Protein AF-0000000065800423 (afdb_homodimer)

Sequence (172 aa):
MISNEAFVLGCSAIGAGLAMIAGIGPGIGQGIAAGHGAAAVGRNPGARGNIMSTMLLGQAVAETTGLYGFAVAIILLFANPLLGKLMISNEAFVLGCSAIGAGLAMIAGIGPGIGQGIAAGHGAAAVGRNPGARGNIMSTMLLGQAVAETTGLYGFAVAIILLFANPLLGKL

Organism: Lachnoclostridium phytofermentans (strain ATCC 700394 / DSM 18823 / ISDg) (NCBI:txid357809)

Structure (mmCIF, N/CA/C/O backbone):
data_AF-0000000065800423-model_v1
#
loop_
_entity.id
_entity.type
_entity.pdbx_description
1 polymer 'ATP synthase subunit c'
#
loop_
_atom_site.group_PDB
_atom_site.id
_atom_site.type_symbol
_atom_site.label_atom_id
_atom_site.label_alt_id
_atom_site.label_comp_id
_atom_site.label_asym_id
_atom_site.label_entity_id
_atom_site.label_seq_id
_atom_site.pdbx_PDB_ins_code
_atom_site.Cartn_x
_atom_site.Cartn_y
_atom_site.Cartn_z
_atom_site.occupancy
_atom_site.B_iso_or_equiv
_atom_site.auth_seq_id
_atom_site.auth_comp_id
_atom_site.auth_asym_id
_atom_site.auth_atom_id
_atom_site.pdbx_PDB_model_num
ATOM 1 N N . MET A 1 1 ? 8.203 26.203 25.766 1 79.62 1 MET A N 1
ATOM 2 C CA . MET A 1 1 ? 6.93 25.734 25.234 1 79.62 1 MET A CA 1
ATOM 3 C C . MET A 1 1 ? 7.09 25.203 23.812 1 79.62 1 MET A C 1
ATOM 5 O O . MET A 1 1 ? 7.941 25.688 23.047 1 79.62 1 MET A O 1
ATOM 9 N N . ILE A 1 2 ? 6.652 23.953 23.469 1 91.5 2 ILE A N 1
ATOM 10 C CA . ILE A 1 2 ? 6.789 23.359 22.156 1 91.5 2 ILE A CA 1
ATOM 11 C C . ILE A 1 2 ? 6.137 24.25 21.109 1 91.5 2 ILE A C 1
ATOM 13 O O . ILE A 1 2 ? 5.008 24.719 21.297 1 91.5 2 ILE A O 1
ATOM 17 N N . SER A 1 3 ? 6.871 24.656 20.109 1 95.62 3 SER A N 1
ATOM 18 C CA . SER A 1 3 ? 6.305 25.5 19.047 1 95.62 3 SER A CA 1
ATOM 19 C C . SER A 1 3 ? 5.281 24.719 18.219 1 95.62 3 SER A C 1
ATOM 21 O O . SER A 1 3 ? 5.242 23.484 18.266 1 95.62 3 SER A O 1
ATOM 23 N N . ASN A 1 4 ? 4.418 25.5 17.625 1 96.94 4 ASN A N 1
ATOM 24 C CA . ASN A 1 4 ? 3.439 24.891 16.734 1 96.94 4 ASN A CA 1
ATOM 25 C C . ASN A 1 4 ? 4.113 24.031 15.664 1 96.94 4 ASN A C 1
ATOM 27 O O . ASN A 1 4 ? 3.656 22.922 15.375 1 96.94 4 ASN A O 1
ATOM 31 N N . GLU A 1 5 ? 5.184 24.484 15.062 1 96.56 5 GLU A N 1
ATOM 32 C CA . GLU A 1 5 ? 5.918 23.766 14.023 1 96.56 5 GLU A CA 1
ATOM 33 C C . GLU A 1 5 ? 6.52 22.469 14.555 1 96.56 5 GLU A C 1
ATOM 35 O O . GLU A 1 5 ? 6.453 21.438 13.898 1 96.56 5 GLU A O 1
ATOM 40 N N . ALA A 1 6 ? 7.043 22.531 15.656 1 97.75 6 ALA A N 1
ATOM 41 C CA . ALA A 1 6 ? 7.664 21.359 16.266 1 97.75 6 ALA A CA 1
ATOM 42 C C . ALA A 1 6 ? 6.621 20.281 16.562 1 97.75 6 ALA A C 1
ATOM 44 O O . ALA A 1 6 ? 6.887 19.094 16.391 1 97.75 6 ALA A O 1
ATOM 45 N N . PHE A 1 7 ? 5.598 20.672 17.031 1 97.75 7 PHE A N 1
ATOM 46 C CA . PHE A 1 7 ? 4.531 19.719 17.344 1 97.75 7 PHE A CA 1
ATOM 47 C C . PHE A 1 7 ? 4.059 19 16.078 1 97.75 7 PHE A C 1
ATOM 49 O O . PHE A 1 7 ? 3.963 17.781 16.062 1 97.75 7 PHE A O 1
ATOM 56 N N . VAL A 1 8 ? 3.807 19.719 15.047 1 97.94 8 VAL A N 1
ATOM 57 C CA . VAL A 1 8 ? 3.334 19.125 13.797 1 97.94 8 VAL A CA 1
ATOM 58 C C . VAL A 1 8 ? 4.414 18.219 13.211 1 97.94 8 VAL A C 1
ATOM 60 O O . VAL A 1 8 ? 4.113 17.125 12.727 1 97.94 8 VAL A O 1
ATOM 63 N N . LEU A 1 9 ? 5.629 18.625 13.297 1 97.88 9 LEU A N 1
ATOM 64 C CA . LEU A 1 9 ? 6.719 17.797 12.773 1 97.88 9 LEU A CA 1
ATOM 65 C C . LEU A 1 9 ? 6.859 16.516 13.57 1 97.88 9 LEU A C 1
ATOM 67 O O . LEU A 1 9 ? 7.109 15.445 13 1 97.88 9 LEU A O 1
ATOM 71 N N . GLY A 1 10 ? 6.738 16.641 14.805 1 98.31 10 GLY A N 1
ATOM 72 C CA . GLY A 1 10 ? 6.762 15.438 15.625 1 98.31 10 GLY A CA 1
ATOM 73 C C . GLY A 1 10 ? 5.648 14.469 15.289 1 98.31 10 GLY A C 1
ATOM 74 O O . GLY A 1 10 ? 5.891 13.266 15.164 1 98.31 10 GLY A O 1
ATOM 75 N N . CYS A 1 11 ? 4.492 14.945 15.141 1 98.56 11 CYS A N 1
ATOM 76 C CA . CYS A 1 11 ? 3.355 14.109 14.781 1 98.56 11 CYS A CA 1
ATOM 77 C C . CYS A 1 11 ? 3.531 13.531 13.375 1 98.56 11 CYS A C 1
ATOM 79 O O . CYS A 1 11 ? 3.109 12.406 13.109 1 98.56 11 CYS A O 1
ATOM 81 N N . SER A 1 12 ? 4.129 14.289 12.539 1 98.69 12 SER A N 1
ATOM 82 C CA . SER A 1 12 ? 4.414 13.797 11.195 1 98.69 12 SER A CA 1
ATOM 83 C C . SER A 1 12 ? 5.391 12.625 11.227 1 98.69 12 SER A C 1
ATOM 85 O O . SER A 1 12 ? 5.242 11.672 10.469 1 98.69 12 SER A O 1
ATOM 87 N N . ALA A 1 13 ? 6.398 12.727 12.07 1 98.69 13 ALA A N 1
ATOM 88 C CA . ALA A 1 13 ? 7.344 11.625 12.211 1 98.69 13 ALA A CA 1
ATOM 89 C C . ALA A 1 13 ? 6.641 10.359 12.688 1 98.69 13 ALA A C 1
ATOM 91 O O . ALA A 1 13 ? 6.883 9.273 12.156 1 98.69 13 ALA A O 1
ATOM 92 N N . ILE A 1 14 ? 5.82 10.508 13.578 1 98.75 14 ILE A N 1
ATOM 93 C CA . ILE A 1 14 ? 5.051 9.375 14.078 1 98.75 14 ILE A CA 1
ATOM 94 C C . ILE A 1 14 ? 4.156 8.828 12.969 1 98.75 14 ILE A C 1
ATOM 96 O O . ILE A 1 14 ? 4.105 7.617 12.734 1 98.75 14 ILE A O 1
ATOM 100 N N . GLY A 1 15 ? 3.48 9.758 12.32 1 98.75 15 GLY A N 1
ATOM 101 C CA . GLY A 1 15 ? 2.613 9.359 11.227 1 98.75 15 GLY A CA 1
ATOM 102 C C . GLY A 1 15 ? 3.338 8.586 10.141 1 98.75 15 GLY A C 1
ATOM 103 O O . GLY A 1 15 ? 2.812 7.605 9.617 1 98.75 15 GLY A O 1
ATOM 104 N N . ALA A 1 16 ? 4.531 8.992 9.828 1 98.75 16 ALA A N 1
ATOM 105 C CA . ALA A 1 16 ? 5.332 8.305 8.82 1 98.75 16 ALA A CA 1
ATOM 106 C C . ALA A 1 16 ? 5.605 6.859 9.227 1 98.75 16 ALA A C 1
ATOM 108 O O . ALA A 1 16 ? 5.484 5.945 8.414 1 98.75 16 ALA A O 1
ATOM 109 N N . GLY A 1 17 ? 5.98 6.699 10.438 1 98.62 17 GLY A N 1
ATOM 110 C CA . GLY A 1 17 ? 6.191 5.348 10.938 1 98.62 17 GLY A CA 1
ATOM 111 C C . GLY A 1 17 ? 4.941 4.492 10.883 1 98.62 17 GLY A C 1
ATOM 112 O O . GLY A 1 17 ? 4.992 3.332 10.469 1 98.62 17 GLY A O 1
ATOM 113 N N . LEU A 1 18 ? 3.859 4.988 11.281 1 98.75 18 LEU A N 1
ATOM 114 C CA . LEU A 1 18 ? 2.598 4.254 11.297 1 98.75 18 LEU A CA 1
ATOM 115 C C . LEU A 1 18 ? 2.168 3.877 9.883 1 98.75 18 LEU A C 1
ATOM 117 O O . LEU A 1 18 ? 1.612 2.797 9.664 1 98.75 18 LEU A O 1
ATOM 121 N N . ALA A 1 19 ? 2.4 4.758 8.953 1 98.75 19 ALA A N 1
ATOM 122 C CA . ALA A 1 19 ? 2.051 4.473 7.562 1 98.75 19 ALA A CA 1
ATOM 123 C C . ALA A 1 19 ? 2.709 3.18 7.086 1 98.75 19 ALA A C 1
ATOM 125 O O . ALA A 1 19 ? 2.129 2.438 6.293 1 98.75 19 ALA A O 1
ATOM 126 N N . MET A 1 20 ? 3.898 2.861 7.613 1 98.62 20 MET A N 1
ATOM 127 C CA . MET A 1 20 ? 4.668 1.725 7.117 1 98.62 20 MET A CA 1
ATOM 128 C C . MET A 1 20 ? 4.133 0.415 7.684 1 98.62 20 MET A C 1
ATOM 130 O O . MET A 1 20 ? 4.543 -0.666 7.254 1 98.62 20 MET A O 1
ATOM 134 N N . ILE A 1 21 ? 3.229 0.48 8.562 1 98.5 21 ILE A N 1
ATOM 135 C CA . ILE A 1 21 ? 2.564 -0.722 9.055 1 98.5 21 ILE A CA 1
ATOM 136 C C . ILE A 1 21 ? 1.835 -1.415 7.902 1 98.5 21 ILE A C 1
ATOM 138 O O . ILE A 1 21 ? 1.712 -2.643 7.891 1 98.5 21 ILE A O 1
ATOM 142 N N . ALA A 1 22 ? 1.46 -0.652 6.906 1 98.12 22 ALA A N 1
ATOM 143 C CA . ALA A 1 22 ? 0.833 -1.205 5.707 1 98.12 22 ALA A CA 1
ATOM 144 C C . ALA A 1 22 ? 1.713 -2.279 5.074 1 98.12 22 ALA A C 1
ATOM 146 O O . ALA A 1 22 ? 1.208 -3.217 4.453 1 98.12 22 ALA A O 1
ATOM 147 N N . GLY A 1 23 ? 3.014 -2.205 5.262 1 98.06 23 GLY A N 1
ATOM 148 C CA . GLY A 1 23 ? 3.957 -3.127 4.648 1 98.06 23 GLY A CA 1
ATOM 149 C C . GLY A 1 23 ? 3.867 -4.531 5.211 1 98.06 23 GLY A C 1
ATOM 150 O O . GLY A 1 23 ? 4.359 -5.484 4.598 1 98.06 23 GLY A O 1
ATOM 151 N N . ILE A 1 24 ? 3.236 -4.738 6.289 1 98.31 24 ILE A N 1
ATOM 152 C CA . ILE A 1 24 ? 3.062 -6.055 6.895 1 98.31 24 ILE A CA 1
ATOM 153 C C . ILE A 1 24 ? 2.238 -6.941 5.969 1 98.31 24 ILE A C 1
ATOM 155 O O . ILE A 1 24 ? 2.564 -8.117 5.773 1 98.31 24 ILE A O 1
ATOM 159 N N . GLY A 1 25 ? 1.28 -6.426 5.371 1 98.19 25 GLY A N 1
ATOM 160 C CA . GLY A 1 25 ? 0.393 -7.172 4.492 1 98.19 25 GLY A CA 1
ATOM 161 C C . GLY A 1 25 ? 1.113 -7.816 3.324 1 98.19 25 GLY A C 1
ATOM 162 O O . GLY A 1 25 ? 1.218 -9.047 3.252 1 98.19 25 GLY A O 1
ATOM 163 N N . PRO A 1 26 ? 1.626 -6.918 2.432 1 98.31 26 PRO A N 1
ATOM 164 C CA . PRO A 1 26 ? 2.393 -7.484 1.318 1 98.31 26 PRO A CA 1
ATOM 165 C C . PRO A 1 26 ? 3.506 -8.422 1.785 1 98.31 26 PRO A C 1
ATOM 167 O O . PRO A 1 26 ? 3.77 -9.438 1.143 1 98.31 26 PRO A O 1
ATOM 170 N N . GLY A 1 27 ? 4.141 -8.141 2.869 1 98.19 27 GLY A N 1
ATOM 171 C CA . GLY A 1 27 ? 5.191 -9.008 3.371 1 98.19 27 GLY A CA 1
ATOM 172 C C . GLY A 1 27 ? 4.715 -10.422 3.65 1 98.19 27 GLY A C 1
ATOM 173 O O . GLY A 1 27 ? 5.305 -11.391 3.162 1 98.19 27 GLY A O 1
ATOM 174 N N . ILE A 1 28 ? 3.711 -10.555 4.293 1 98.19 28 ILE A N 1
ATOM 175 C CA . ILE A 1 28 ? 3.148 -11.859 4.637 1 98.19 28 ILE A CA 1
ATOM 176 C C . ILE A 1 28 ? 2.59 -12.523 3.381 1 98.19 28 ILE A C 1
ATOM 178 O O . ILE A 1 28 ? 2.912 -13.68 3.09 1 98.19 28 ILE A O 1
ATOM 182 N N . GLY A 1 29 ? 1.802 -11.805 2.703 1 98.38 29 GLY A N 1
ATOM 183 C CA . GLY A 1 29 ? 1.18 -12.359 1.51 1 98.38 29 GLY A CA 1
ATOM 184 C C . GLY A 1 29 ? 2.184 -12.844 0.482 1 98.38 29 GLY A C 1
ATOM 185 O O . GLY A 1 29 ? 2.049 -13.945 -0.053 1 98.38 29 GLY A O 1
ATOM 186 N N . GLN A 1 30 ? 3.139 -12.086 0.262 1 98.5 30 GLN A N 1
ATOM 187 C CA . GLN A 1 30 ? 4.148 -12.445 -0.729 1 98.5 30 GLN A CA 1
ATOM 188 C C . GLN A 1 30 ? 4.984 -13.633 -0.26 1 98.5 30 GLN A C 1
ATOM 190 O O . GLN A 1 30 ? 5.414 -14.453 -1.072 1 98.5 30 GLN A O 1
ATOM 195 N N . GLY A 1 31 ? 5.246 -13.633 1.028 1 98.38 31 GLY A N 1
ATOM 196 C CA . GLY A 1 31 ? 5.902 -14.812 1.557 1 98.38 31 GLY A CA 1
ATOM 197 C C . GLY A 1 31 ? 5.121 -16.094 1.312 1 98.38 31 GLY A C 1
ATOM 198 O O . GLY A 1 31 ? 5.684 -17.094 0.88 1 98.38 31 GLY A O 1
ATOM 199 N N . ILE A 1 32 ? 3.898 -16.047 1.509 1 98.06 32 ILE A N 1
ATOM 200 C CA . ILE A 1 32 ? 3.02 -17.203 1.303 1 98.06 32 ILE A CA 1
ATOM 201 C C . ILE A 1 32 ? 2.973 -17.562 -0.182 1 98.06 32 ILE A C 1
ATOM 203 O O . ILE A 1 32 ? 3.064 -18.734 -0.549 1 98.06 32 ILE A O 1
ATOM 207 N N . ALA A 1 33 ? 2.859 -16.609 -0.945 1 98.56 33 ALA A N 1
ATOM 208 C CA . ALA A 1 33 ? 2.865 -16.812 -2.391 1 98.56 33 ALA A CA 1
ATOM 209 C C . ALA A 1 33 ? 4.133 -17.547 -2.834 1 98.56 33 AL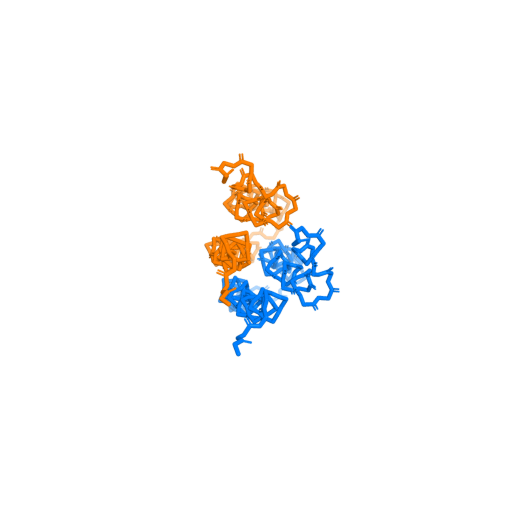A A C 1
ATOM 211 O O . ALA A 1 33 ? 4.078 -18.469 -3.65 1 98.56 33 ALA A O 1
ATOM 212 N N . ALA A 1 34 ? 5.277 -17.094 -2.338 1 98.56 34 ALA A N 1
ATOM 213 C CA . ALA A 1 34 ? 6.555 -17.703 -2.693 1 98.56 34 ALA A CA 1
ATOM 214 C C . ALA A 1 34 ? 6.594 -19.172 -2.279 1 98.56 34 ALA A C 1
ATOM 216 O O . ALA A 1 34 ? 7.109 -20.031 -3.016 1 98.56 34 ALA A O 1
ATOM 217 N N . GLY A 1 35 ? 6.062 -19.422 -1.138 1 98.12 35 GLY A N 1
ATOM 218 C CA . GLY A 1 35 ? 5.973 -20.812 -0.699 1 98.12 35 GLY A CA 1
ATOM 219 C C . GLY A 1 35 ? 5.133 -21.672 -1.619 1 98.12 35 GLY A C 1
ATOM 220 O O . GLY A 1 35 ? 5.562 -22.75 -2.033 1 98.12 35 GLY A O 1
ATOM 221 N N . HIS A 1 36 ? 4.004 -21.234 -1.947 1 98.25 36 HIS A N 1
ATOM 222 C CA . HIS A 1 36 ? 3.123 -21.953 -2.854 1 98.25 36 HIS A CA 1
ATOM 223 C C . HIS A 1 36 ? 3.756 -22.109 -4.234 1 98.25 36 HIS A C 1
ATOM 225 O O . HIS A 1 36 ? 3.633 -23.172 -4.863 1 98.25 36 HIS A O 1
ATOM 231 N N . GLY A 1 37 ? 4.34 -21.078 -4.68 1 97.88 37 GLY A N 1
ATOM 232 C CA . GLY A 1 37 ? 5.027 -21.141 -5.961 1 97.88 37 GLY A CA 1
ATOM 233 C C . GLY A 1 37 ? 6.121 -22.188 -5.996 1 97.88 37 GLY A C 1
ATOM 234 O O . GLY A 1 37 ? 6.215 -22.969 -6.953 1 97.88 37 GLY A O 1
ATOM 235 N N . ALA A 1 38 ? 6.902 -22.219 -4.922 1 98.38 38 ALA A N 1
ATOM 236 C CA . ALA A 1 38 ? 7.969 -23.219 -4.84 1 98.38 38 ALA A CA 1
ATOM 237 C C . ALA A 1 38 ? 7.398 -24.625 -4.816 1 98.38 38 ALA A C 1
ATOM 239 O O . ALA A 1 38 ? 7.914 -25.531 -5.488 1 98.38 38 ALA A O 1
ATOM 240 N N . ALA A 1 39 ? 6.367 -24.734 -4.078 1 98.38 39 ALA A N 1
ATOM 241 C CA . ALA A 1 39 ? 5.711 -26.031 -4.008 1 98.38 39 ALA A CA 1
ATOM 242 C C . ALA A 1 39 ? 5.148 -26.438 -5.367 1 98.38 39 ALA A C 1
ATOM 244 O O . ALA A 1 39 ? 5.238 -27.594 -5.762 1 98.38 39 ALA A O 1
ATOM 245 N N . ALA A 1 40 ? 4.613 -25.578 -6.074 1 98.44 40 ALA A N 1
ATOM 246 C CA . ALA A 1 40 ? 4.047 -25.844 -7.395 1 98.44 40 ALA A CA 1
ATOM 247 C C . ALA A 1 40 ? 5.129 -26.281 -8.375 1 98.44 40 ALA A C 1
ATOM 249 O O . ALA A 1 40 ? 4.93 -27.203 -9.164 1 98.44 40 ALA A O 1
ATOM 250 N N . VAL A 1 41 ? 6.23 -25.594 -8.32 1 98.19 41 VAL A N 1
ATOM 251 C CA . VAL A 1 41 ? 7.344 -25.953 -9.195 1 98.19 41 VAL A CA 1
ATOM 252 C C . VAL A 1 41 ? 7.848 -27.344 -8.844 1 98.19 41 VAL A C 1
ATOM 254 O O . VAL A 1 41 ? 8.203 -28.125 -9.734 1 98.19 41 VAL A O 1
ATOM 257 N N . GLY A 1 42 ? 7.934 -27.688 -7.57 1 97.75 42 GLY A N 1
ATOM 258 C CA . GLY A 1 42 ? 8.32 -29.031 -7.145 1 97.75 42 GLY A CA 1
ATOM 259 C C . GLY A 1 42 ? 7.418 -30.109 -7.703 1 97.75 42 GLY A C 1
ATOM 260 O O . GLY A 1 42 ? 7.883 -31.203 -8.039 1 97.75 42 GLY A O 1
ATOM 261 N N . ARG A 1 43 ? 6.188 -29.844 -7.91 1 96.12 43 ARG A N 1
ATOM 262 C CA . ARG A 1 43 ? 5.207 -30.812 -8.383 1 96.12 43 ARG A CA 1
ATOM 263 C C . ARG A 1 43 ? 5.234 -30.922 -9.906 1 96.12 43 ARG A C 1
ATOM 265 O O . ARG A 1 43 ? 4.918 -31.984 -10.461 1 96.12 43 ARG A O 1
ATOM 272 N N . ASN A 1 44 ? 5.547 -29.734 -10.578 1 97.5 44 ASN A N 1
ATOM 273 C CA . ASN A 1 44 ? 5.566 -29.672 -12.039 1 97.5 44 ASN A CA 1
ATOM 274 C C . ASN A 1 44 ? 6.723 -28.812 -12.547 1 97.5 44 ASN A C 1
ATOM 276 O O . ASN A 1 44 ? 6.508 -27.703 -13.031 1 97.5 44 ASN A O 1
ATOM 280 N N . PRO A 1 45 ? 7.938 -29.281 -12.531 1 97.44 45 PRO A N 1
ATOM 281 C CA . PRO A 1 45 ? 9.125 -28.516 -12.914 1 97.44 45 PRO A CA 1
ATOM 282 C C . PRO A 1 45 ? 9.094 -28.078 -14.375 1 97.44 45 PRO A C 1
ATOM 284 O O . PRO A 1 45 ? 9.719 -27.078 -14.727 1 97.44 45 PRO A O 1
ATOM 287 N N . GLY A 1 46 ? 8.289 -28.688 -15.148 1 97.56 46 GLY A N 1
ATOM 288 C CA . GLY A 1 46 ? 8.18 -28.328 -16.562 1 97.56 46 GLY A CA 1
ATOM 289 C C . GLY A 1 46 ? 7.441 -27.031 -16.781 1 97.56 46 GLY A C 1
ATOM 290 O O . GLY A 1 46 ? 7.59 -26.406 -17.844 1 97.56 46 GLY A O 1
ATOM 291 N N . ALA A 1 47 ? 6.648 -26.688 -15.773 1 97.69 47 ALA A N 1
ATOM 292 C CA . ALA A 1 47 ? 5.852 -25.469 -15.891 1 97.69 47 ALA A CA 1
ATOM 293 C C . ALA A 1 47 ? 6.473 -24.328 -15.094 1 97.69 47 ALA A C 1
ATOM 295 O O . ALA A 1 47 ? 5.797 -23.344 -14.781 1 97.69 47 ALA A O 1
ATOM 296 N N . ARG A 1 48 ? 7.742 -24.359 -14.742 1 98.31 48 ARG A N 1
ATOM 297 C CA . ARG A 1 48 ? 8.398 -23.391 -13.867 1 98.31 48 ARG A CA 1
ATOM 298 C C . ARG A 1 48 ? 8.227 -21.969 -14.391 1 98.31 48 ARG A C 1
ATOM 300 O O . ARG A 1 48 ? 7.922 -21.062 -13.633 1 98.31 48 ARG A O 1
ATOM 307 N N . GLY A 1 49 ? 8.422 -21.844 -15.625 1 98.06 49 GLY A N 1
ATOM 308 C CA . GLY A 1 49 ? 8.305 -20.5 -16.188 1 98.06 49 GLY A CA 1
ATOM 309 C C . GLY A 1 49 ? 6.918 -19.906 -16.031 1 98.06 49 GLY A C 1
ATOM 310 O O . GLY A 1 49 ? 6.777 -18.766 -15.586 1 98.06 49 GLY A O 1
ATOM 311 N N . ASN A 1 50 ? 5.91 -20.672 -16.359 1 98.06 50 ASN A N 1
ATOM 312 C CA . ASN A 1 50 ? 4.527 -20.234 -16.234 1 98.06 50 ASN A CA 1
ATOM 313 C C . ASN A 1 50 ? 4.152 -19.984 -14.781 1 98.06 50 ASN A C 1
ATOM 315 O O . ASN A 1 50 ? 3.461 -19 -14.477 1 98.06 50 ASN A O 1
ATOM 319 N N . ILE A 1 51 ? 4.555 -20.812 -13.938 1 98.38 51 ILE A N 1
ATOM 320 C CA . ILE A 1 51 ? 4.273 -20.703 -12.516 1 98.38 51 ILE A CA 1
ATOM 321 C C . ILE A 1 51 ? 4.898 -19.406 -11.977 1 98.38 51 ILE A C 1
ATOM 323 O O . ILE A 1 51 ? 4.227 -18.609 -11.32 1 98.38 51 ILE A O 1
ATOM 327 N N . MET A 1 52 ? 6.16 -19.188 -12.289 1 98.19 52 MET A N 1
ATOM 328 C CA . MET A 1 52 ? 6.898 -18.031 -11.781 1 98.19 52 MET A CA 1
ATOM 329 C C . MET A 1 52 ? 6.309 -16.734 -12.305 1 98.19 52 MET A C 1
ATOM 331 O O . MET A 1 52 ? 6.145 -15.773 -11.547 1 98.19 52 MET A O 1
ATOM 335 N N . SER A 1 53 ? 5.988 -16.734 -13.555 1 98.06 53 SER A N 1
ATOM 336 C CA . SER A 1 53 ? 5.434 -15.508 -14.117 1 98.06 53 SER A CA 1
ATOM 337 C C . SER A 1 53 ? 4.09 -15.164 -13.484 1 98.06 53 SER A C 1
ATOM 339 O O . SER A 1 53 ? 3.82 -14 -13.18 1 98.06 53 SER A O 1
ATOM 341 N N . THR A 1 54 ? 3.291 -16.094 -13.289 1 98.38 54 THR A N 1
ATOM 342 C CA . THR A 1 54 ? 1.996 -15.906 -12.648 1 98.38 54 THR A CA 1
ATOM 343 C C . THR A 1 54 ? 2.172 -15.438 -11.211 1 98.38 54 THR A C 1
ATOM 345 O O . THR A 1 54 ? 1.532 -14.477 -10.781 1 98.38 54 THR A O 1
ATOM 348 N N . MET A 1 55 ? 2.986 -16.109 -10.5 1 98.31 55 MET A N 1
ATOM 349 C CA . MET A 1 55 ? 3.236 -15.789 -9.102 1 98.31 55 MET A CA 1
ATOM 350 C C . MET A 1 55 ? 3.766 -14.367 -8.953 1 98.31 55 MET A C 1
ATOM 352 O O . MET A 1 55 ? 3.277 -13.602 -8.117 1 98.31 55 MET A O 1
ATOM 356 N N . LEU A 1 56 ? 4.758 -14.023 -9.758 1 98.44 56 LEU A N 1
ATOM 357 C CA . LEU A 1 56 ? 5.418 -12.719 -9.641 1 98.44 56 LEU A CA 1
ATOM 358 C C . LEU A 1 56 ? 4.469 -11.594 -10.039 1 98.44 56 LEU A C 1
ATOM 360 O O . LEU A 1 56 ? 4.5 -10.516 -9.445 1 98.44 56 LEU A O 1
ATOM 364 N N . LEU A 1 57 ? 3.656 -11.922 -11.047 1 97.88 57 LEU A N 1
ATOM 365 C CA . LEU A 1 57 ? 2.658 -10.922 -11.422 1 97.88 57 LEU A CA 1
ATOM 366 C C . LEU A 1 57 ? 1.689 -10.664 -10.273 1 97.88 57 LEU A C 1
ATOM 368 O O . LEU A 1 57 ? 1.402 -9.508 -9.953 1 97.88 57 LEU A O 1
ATOM 372 N N . GLY A 1 58 ? 1.211 -11.711 -9.703 1 98.12 58 GLY A N 1
ATOM 373 C CA . GLY A 1 58 ? 0.346 -11.57 -8.547 1 98.12 58 GLY A CA 1
ATOM 374 C C . GLY A 1 58 ? 1.015 -10.852 -7.387 1 98.12 58 GLY A C 1
ATOM 375 O O . GLY A 1 58 ? 0.384 -10.047 -6.703 1 98.12 58 GLY A O 1
ATOM 376 N N . GLN A 1 59 ? 2.271 -11.117 -7.207 1 98.12 59 GLN A N 1
ATOM 377 C CA . GLN A 1 59 ? 3.02 -10.484 -6.125 1 98.12 59 GLN A CA 1
ATOM 378 C C . GLN A 1 59 ? 3.193 -8.992 -6.375 1 98.12 59 GLN A C 1
ATOM 380 O O . GLN A 1 59 ? 3.197 -8.195 -5.434 1 98.12 59 GLN A O 1
ATOM 385 N N . ALA A 1 60 ? 3.412 -8.648 -7.57 1 98 60 ALA A N 1
ATOM 386 C CA . ALA A 1 60 ? 3.523 -7.238 -7.922 1 98 60 ALA A CA 1
ATOM 387 C C . ALA A 1 60 ? 2.26 -6.477 -7.531 1 98 60 ALA A C 1
ATOM 389 O O . ALA A 1 60 ? 2.336 -5.355 -7.02 1 98 60 ALA A O 1
ATOM 390 N N . VAL A 1 61 ? 1.112 -7.074 -7.711 1 97.75 61 VAL A N 1
ATOM 391 C CA . VAL A 1 61 ? -0.158 -6.457 -7.348 1 97.75 61 VAL A CA 1
ATOM 392 C C . VAL A 1 61 ? -0.262 -6.348 -5.828 1 97.75 61 VAL A C 1
ATOM 394 O O . VAL A 1 61 ? -0.677 -5.316 -5.301 1 97.75 61 VAL A O 1
ATOM 397 N N . ALA A 1 62 ? 0.209 -7.363 -5.145 1 98.12 62 ALA A N 1
ATOM 398 C CA . ALA A 1 62 ? 0.131 -7.406 -3.686 1 98.12 62 ALA A CA 1
ATOM 399 C C . ALA A 1 62 ? 0.966 -6.297 -3.059 1 98.12 62 ALA A C 1
ATOM 401 O O . ALA A 1 62 ? 0.613 -5.77 -2 1 98.12 62 ALA A O 1
ATOM 402 N N . GLU A 1 63 ? 2.043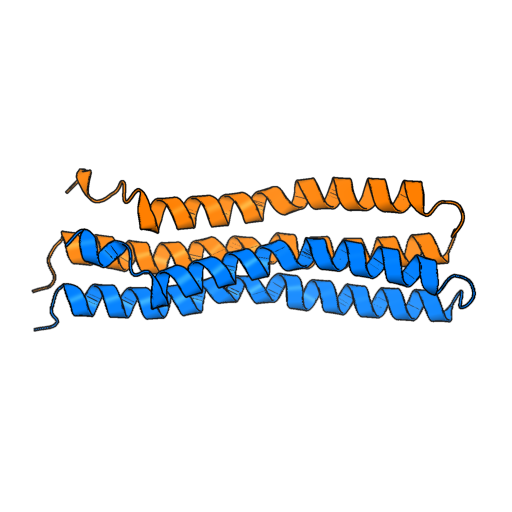 -5.934 -3.742 1 98.06 63 GLU A N 1
ATOM 403 C CA . GLU A 1 63 ? 2.977 -4.957 -3.189 1 98.06 63 GLU A CA 1
ATOM 404 C C . GLU A 1 63 ? 2.371 -3.557 -3.186 1 98.06 63 GLU A C 1
ATOM 406 O O . GLU A 1 63 ? 2.875 -2.658 -2.508 1 98.06 63 GLU A O 1
ATOM 411 N N . THR A 1 64 ? 1.271 -3.273 -3.879 1 98.06 64 THR A N 1
ATOM 412 C CA . THR A 1 64 ? 0.732 -1.943 -4.145 1 98.06 64 THR A CA 1
ATOM 413 C C . THR A 1 64 ? 0.4 -1.224 -2.842 1 98.06 64 THR A C 1
ATOM 415 O O . THR A 1 64 ? 0.732 -0.048 -2.674 1 98.06 64 THR A O 1
ATOM 418 N N . THR A 1 65 ? -0.092 -1.915 -1.919 1 98.06 65 THR A N 1
ATOM 419 C CA . THR A 1 65 ? -0.47 -1.249 -0.677 1 98.06 65 THR A CA 1
ATOM 420 C C . THR A 1 65 ? 0.767 -0.885 0.139 1 98.06 65 THR A C 1
ATOM 422 O O . THR A 1 65 ? 0.757 0.094 0.888 1 98.06 65 THR A O 1
ATOM 425 N N . GLY A 1 66 ? 1.803 -1.706 0.076 1 98.31 66 GLY A N 1
ATOM 426 C CA . GLY A 1 66 ? 3.072 -1.318 0.669 1 98.31 66 GLY A CA 1
ATOM 427 C C . GLY A 1 66 ? 3.631 -0.03 0.094 1 98.31 66 GLY A C 1
ATOM 428 O O . GLY A 1 66 ? 4.09 0.839 0.837 1 98.31 66 GLY A O 1
ATOM 429 N N . LEU A 1 67 ? 3.559 0.039 -1.2 1 98.38 67 LEU A N 1
ATOM 430 C CA . LEU A 1 67 ? 4.043 1.238 -1.876 1 98.38 67 LEU A CA 1
ATOM 431 C C . LEU A 1 67 ? 3.207 2.453 -1.493 1 98.38 67 LEU A C 1
ATOM 433 O O . LEU A 1 67 ? 3.734 3.561 -1.366 1 98.38 67 LEU A O 1
ATOM 437 N N . TYR A 1 68 ? 1.856 2.25 -1.32 1 98.5 68 TYR A N 1
ATOM 438 C CA . TYR A 1 68 ? 1.016 3.346 -0.85 1 98.5 68 T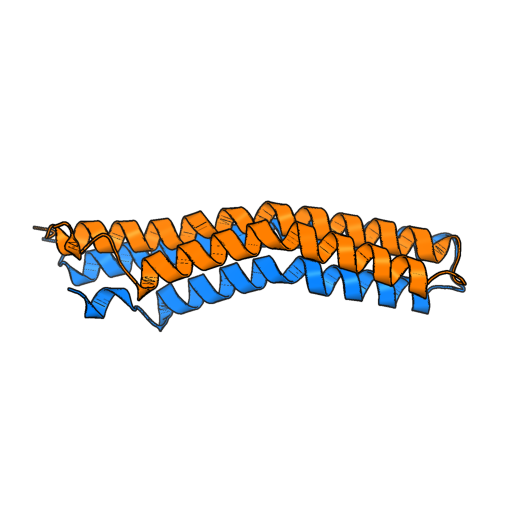YR A CA 1
ATOM 439 C C . TYR A 1 68 ? 1.489 3.852 0.507 1 98.5 68 TYR A C 1
ATOM 441 O O . TYR A 1 68 ? 1.631 5.059 0.711 1 98.5 68 TYR A O 1
ATOM 449 N N . GLY A 1 69 ? 1.694 2.904 1.406 1 98.62 69 GLY A N 1
ATOM 450 C CA . GLY A 1 69 ? 2.209 3.281 2.713 1 98.62 69 GLY A CA 1
ATOM 451 C C . GLY A 1 69 ? 3.537 4.008 2.645 1 98.62 69 GLY A C 1
ATOM 452 O O . GLY A 1 69 ? 3.74 5.008 3.338 1 98.62 69 GLY A O 1
ATOM 453 N N . PHE A 1 70 ? 4.418 3.545 1.851 1 98.69 70 PHE A N 1
ATOM 454 C CA . PHE A 1 70 ? 5.719 4.172 1.662 1 98.69 70 PHE A CA 1
ATOM 455 C C . PHE A 1 70 ? 5.566 5.594 1.139 1 98.69 70 PHE A C 1
ATOM 457 O O . PHE A 1 70 ? 6.223 6.516 1.629 1 98.69 70 PHE A O 1
ATOM 464 N N . ALA A 1 71 ? 4.715 5.777 0.189 1 98.62 71 ALA A N 1
ATOM 465 C CA . ALA A 1 71 ? 4.484 7.102 -0.383 1 98.62 71 ALA A CA 1
ATOM 466 C C . ALA A 1 71 ? 3.992 8.078 0.679 1 98.62 71 ALA A C 1
ATOM 468 O O . ALA A 1 71 ? 4.5 9.203 0.782 1 98.62 71 ALA A O 1
ATOM 469 N N . VAL A 1 72 ? 3.102 7.66 1.448 1 98.81 72 VAL A N 1
ATOM 470 C CA . VAL A 1 72 ? 2.557 8.508 2.504 1 98.81 72 VAL A CA 1
ATOM 471 C C . VAL A 1 72 ? 3.656 8.867 3.5 1 98.81 72 VAL A C 1
ATOM 473 O O . VAL A 1 72 ? 3.758 10.016 3.939 1 98.81 72 VAL A O 1
ATOM 476 N N . ALA A 1 73 ? 4.469 7.871 3.812 1 98.81 73 ALA A N 1
ATOM 477 C CA . ALA A 1 73 ? 5.578 8.117 4.73 1 98.81 73 ALA A CA 1
ATOM 478 C C . ALA A 1 73 ? 6.535 9.164 4.168 1 98.81 73 ALA A C 1
ATOM 480 O O . ALA A 1 73 ? 6.945 10.086 4.883 1 98.81 73 ALA A O 1
ATOM 481 N N . ILE A 1 74 ? 6.855 9.023 2.938 1 98.69 74 ILE A N 1
ATOM 482 C CA . ILE A 1 74 ? 7.781 9.945 2.289 1 98.69 74 ILE A CA 1
ATOM 483 C C . ILE A 1 74 ? 7.172 11.352 2.248 1 98.69 74 ILE A C 1
ATOM 485 O O . ILE A 1 74 ? 7.867 12.344 2.484 1 98.69 74 ILE A O 1
ATOM 489 N N . ILE A 1 75 ? 5.914 11.461 2.004 1 98.56 75 ILE A N 1
ATOM 490 C CA . ILE A 1 75 ? 5.223 12.742 1.976 1 98.56 75 ILE A CA 1
ATOM 491 C C . ILE A 1 75 ? 5.297 13.398 3.352 1 98.56 75 ILE A C 1
ATOM 493 O O . ILE A 1 75 ? 5.641 14.578 3.467 1 98.56 75 ILE A O 1
ATOM 497 N N . LEU A 1 76 ? 5.07 12.656 4.387 1 98.56 76 LEU A N 1
ATOM 498 C CA . LEU A 1 76 ? 5.086 13.172 5.75 1 98.56 76 LEU A CA 1
ATOM 499 C C . LEU A 1 76 ? 6.488 13.625 6.141 1 98.56 76 LEU A C 1
ATOM 501 O O . LEU A 1 76 ? 6.652 14.625 6.848 1 98.56 76 LEU A O 1
ATOM 505 N N . LEU A 1 77 ? 7.477 12.938 5.637 1 98 77 LEU A N 1
ATOM 506 C CA . LEU A 1 77 ? 8.844 13.18 6.09 1 98 77 LEU A CA 1
ATOM 507 C C . LEU A 1 77 ? 9.5 14.281 5.266 1 98 77 LEU A C 1
ATOM 509 O O . LEU A 1 77 ? 10.273 15.086 5.793 1 98 77 LEU A O 1
ATOM 513 N N . PHE A 1 78 ? 9.133 14.305 4.027 1 97.56 78 PHE A N 1
ATOM 514 C CA . PHE A 1 78 ? 9.938 15.164 3.178 1 97.56 78 PHE A CA 1
ATOM 515 C C . PHE A 1 78 ? 9.094 16.281 2.566 1 97.56 78 PHE A C 1
ATOM 517 O O . PHE A 1 78 ? 9.586 17.375 2.322 1 97.56 78 PHE A O 1
ATOM 524 N N . ALA A 1 79 ? 7.816 15.992 2.27 1 95.12 79 ALA A N 1
ATOM 525 C CA . ALA A 1 79 ? 6.988 17.031 1.654 1 95.12 79 ALA A CA 1
ATOM 526 C C . ALA A 1 79 ? 6.414 17.969 2.709 1 95.12 79 ALA A C 1
ATOM 528 O O . ALA A 1 79 ? 6.207 19.156 2.443 1 95.12 79 ALA A O 1
ATOM 529 N N . ASN A 1 80 ? 6.086 17.516 3.936 1 93.5 80 ASN A N 1
ATOM 530 C CA . ASN A 1 80 ? 5.574 18.266 5.078 1 93.5 80 ASN A CA 1
ATOM 531 C C . ASN A 1 8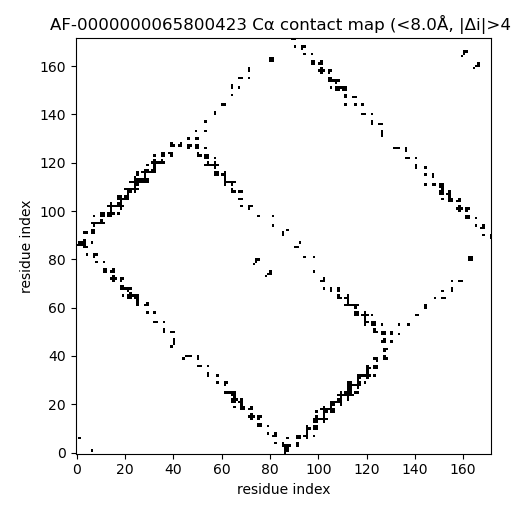0 ? 4.453 19.219 4.668 1 93.5 80 ASN A C 1
ATOM 533 O O . ASN A 1 80 ? 4.492 20.406 4.992 1 93.5 80 ASN A O 1
ATOM 537 N N . PRO A 1 81 ? 3.406 18.734 4.133 1 94.06 81 PRO A N 1
ATOM 538 C CA . PRO A 1 81 ? 2.33 19.594 3.619 1 94.06 81 PRO A CA 1
ATOM 539 C C . PRO A 1 81 ? 1.555 20.297 4.73 1 94.06 81 PRO A C 1
ATOM 541 O O . PRO A 1 81 ? 0.834 21.266 4.465 1 94.06 81 PRO A O 1
ATOM 544 N N . LEU A 1 82 ? 1.719 19.969 5.902 1 96 82 LEU A N 1
ATOM 545 C CA . LEU A 1 82 ? 0.912 20.484 7 1 96 82 LEU A CA 1
ATOM 546 C C . LEU A 1 82 ? 1.531 21.766 7.574 1 96 82 LEU A C 1
ATOM 548 O O . LEU A 1 82 ? 0.827 22.594 8.141 1 96 82 LEU A O 1
ATOM 552 N N . LEU A 1 83 ? 2.811 21.906 7.375 1 94.44 83 LEU A N 1
ATOM 553 C CA . LEU A 1 83 ? 3.5 23.078 7.926 1 94.44 83 LEU A CA 1
ATOM 554 C C . LEU A 1 83 ? 3.014 24.359 7.262 1 94.44 83 LEU A C 1
ATOM 556 O O . LEU A 1 83 ? 2.898 25.391 7.922 1 94.44 83 LEU A O 1
ATOM 560 N N . GLY A 1 84 ? 2.686 24.203 6.039 1 91.44 84 GLY A N 1
ATOM 561 C CA . GLY A 1 84 ? 2.248 25.391 5.312 1 91.44 84 GLY A CA 1
ATOM 562 C C . GLY A 1 84 ? 0.871 25.875 5.73 1 91.44 84 GLY A C 1
ATOM 563 O O . GLY A 1 84 ? 0.44 26.953 5.336 1 91.44 84 GLY A O 1
ATOM 564 N N . LYS A 1 85 ? 0.213 25.219 6.672 1 91.19 85 LYS A N 1
ATOM 565 C CA . LYS A 1 85 ? -1.144 25.562 7.098 1 91.19 85 LYS A CA 1
ATOM 566 C C . LYS A 1 85 ? -1.149 26.141 8.508 1 91.19 85 LYS A C 1
ATOM 568 O O . LYS A 1 85 ? -2.211 26.453 9.055 1 91.19 85 LYS A O 1
ATOM 573 N N . LEU A 1 86 ? -0.05 26.312 9.055 1 91.38 86 LEU A N 1
ATOM 574 C CA . LEU A 1 86 ? 0.073 26.922 10.375 1 91.38 86 LEU A CA 1
ATOM 575 C C . LEU A 1 86 ? 0.018 28.438 10.266 1 91.38 86 LEU A C 1
ATOM 577 O O . LEU A 1 86 ? 0.467 29.016 9.273 1 91.38 86 LEU A O 1
ATOM 581 N N . MET B 1 1 ? 1.966 27.828 23.984 1 85.56 1 MET B N 1
ATOM 582 C CA . MET B 1 1 ? 0.924 26.797 23.953 1 85.56 1 MET B CA 1
ATOM 583 C C . MET B 1 1 ? 0.609 26.375 22.531 1 85.56 1 MET B C 1
ATOM 585 O O . MET B 1 1 ? 0.777 27.156 21.594 1 85.56 1 MET B O 1
ATOM 589 N N . ILE B 1 2 ? 0.4 25.031 22.375 1 93.12 2 ILE B N 1
ATOM 590 C CA . ILE B 1 2 ? 0.031 24.516 21.062 1 93.12 2 ILE B CA 1
ATOM 591 C C . ILE B 1 2 ? -1.315 25.094 20.641 1 93.12 2 ILE B C 1
ATOM 593 O O . ILE B 1 2 ? -2.283 25.062 21.406 1 93.12 2 ILE B O 1
ATOM 597 N N . SER B 1 3 ? -1.317 25.734 19.516 1 95.19 3 SER B N 1
ATOM 598 C CA . SER B 1 3 ? -2.547 26.328 18.984 1 95.19 3 SER B CA 1
ATOM 599 C C . SER B 1 3 ? -3.539 25.25 18.578 1 95.19 3 SER B C 1
ATOM 601 O O . SER B 1 3 ? -3.166 24.078 18.406 1 95.19 3 SER B O 1
ATOM 603 N N . ASN B 1 4 ? -4.773 25.656 18.5 1 96.19 4 ASN B N 1
ATOM 604 C CA . ASN B 1 4 ? -5.805 24.734 18.016 1 96.19 4 ASN B CA 1
ATOM 605 C C . ASN B 1 4 ? -5.48 24.203 16.625 1 96.19 4 ASN B C 1
ATOM 607 O O . ASN B 1 4 ? -5.723 23.016 16.344 1 96.19 4 ASN B O 1
ATOM 611 N N . GLU B 1 5 ? -4.984 25.062 15.781 1 96.38 5 GLU B N 1
ATOM 612 C CA . GLU B 1 5 ? -4.625 24.656 14.422 1 96.38 5 GLU B CA 1
ATOM 613 C C . GLU B 1 5 ? -3.5 23.625 14.43 1 96.38 5 GLU B C 1
ATOM 615 O O . GLU B 1 5 ? -3.57 22.625 13.727 1 96.38 5 GLU B O 1
ATOM 620 N N . ALA B 1 6 ? -2.566 23.844 15.203 1 97.69 6 ALA B N 1
ATOM 621 C CA . ALA B 1 6 ? -1.43 22.922 15.281 1 97.69 6 ALA B CA 1
ATOM 622 C C . ALA B 1 6 ? -1.852 21.578 15.852 1 97.69 6 ALA B C 1
ATOM 624 O O . ALA B 1 6 ? -1.341 20.531 15.438 1 97.69 6 ALA B O 1
ATOM 625 N N . PHE B 1 7 ? -2.713 21.609 16.766 1 97.75 7 PHE B N 1
ATOM 626 C CA . PHE B 1 7 ? -3.211 20.359 17.344 1 97.75 7 PHE B CA 1
ATOM 627 C C . PHE B 1 7 ? -3.934 19.531 16.281 1 97.75 7 PHE B C 1
ATOM 629 O O . PHE B 1 7 ? -3.66 18.328 16.141 1 97.75 7 PHE B O 1
ATOM 636 N N . VAL B 1 8 ? -4.816 20.125 15.57 1 97.94 8 VAL B N 1
ATOM 637 C CA . VAL B 1 8 ? -5.594 19.422 14.547 1 97.94 8 VAL B CA 1
ATOM 638 C C . VAL B 1 8 ? -4.664 18.906 13.453 1 97.94 8 VAL B C 1
ATOM 640 O O . VAL B 1 8 ? -4.797 17.781 12.992 1 97.94 8 VAL B O 1
ATOM 643 N N . LEU B 1 9 ? -3.721 19.703 13.062 1 98.06 9 LEU B N 1
ATOM 644 C CA . LEU B 1 9 ? -2.799 19.312 12.008 1 98.06 9 LEU B CA 1
ATOM 645 C C . LEU B 1 9 ? -1.899 18.172 12.461 1 98.06 9 LEU B C 1
ATOM 647 O O . LEU B 1 9 ? -1.615 17.25 11.695 1 98.06 9 LEU B O 1
ATOM 651 N N . GLY B 1 10 ? -1.453 18.266 13.648 1 98.38 10 GLY B N 1
ATOM 652 C CA . GLY B 1 10 ? -0.677 17.156 14.18 1 98.38 10 GLY B CA 1
ATOM 653 C C . GLY B 1 10 ? -1.449 15.844 14.219 1 98.38 10 GLY B C 1
ATOM 654 O O . GLY B 1 10 ? -0.936 14.805 13.82 1 98.38 10 GLY B O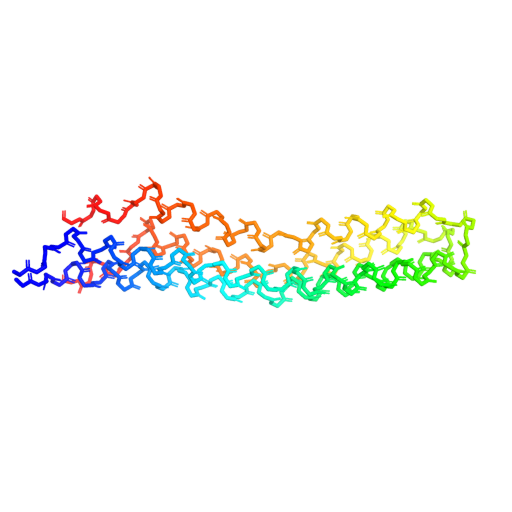 1
ATOM 655 N N . CYS B 1 11 ? -2.639 15.922 14.68 1 98.44 11 CYS B N 1
ATOM 656 C CA . CYS B 1 11 ? -3.486 14.734 14.727 1 98.44 11 CYS B CA 1
ATOM 657 C C . CYS B 1 11 ? -3.785 14.219 13.32 1 98.44 11 CYS B C 1
ATOM 659 O O . CYS B 1 11 ? -3.9 13.016 13.109 1 98.44 11 CYS B O 1
ATOM 661 N N . SER B 1 12 ? -3.93 15.109 12.367 1 98.56 12 SER B N 1
ATOM 662 C CA . SER B 1 12 ? -4.141 14.719 10.977 1 98.56 12 SER B CA 1
ATOM 663 C C . SER B 1 12 ? -2.945 13.945 10.438 1 98.56 12 SER B C 1
ATOM 665 O O . SER B 1 12 ? -3.111 12.984 9.68 1 98.56 12 SER B O 1
ATOM 667 N N . ALA B 1 13 ? -1.752 14.344 10.828 1 98.62 13 ALA B N 1
ATOM 668 C CA . ALA B 1 13 ? -0.556 13.625 10.391 1 98.62 13 ALA B CA 1
ATOM 669 C C . ALA B 1 13 ? -0.556 12.195 10.914 1 98.62 13 ALA B C 1
ATOM 671 O O . ALA B 1 13 ? -0.311 11.25 10.156 1 98.62 13 ALA B O 1
ATOM 672 N N . ILE B 1 14 ? -0.864 12.016 12.102 1 98.81 14 ILE B N 1
ATOM 673 C CA . ILE B 1 14 ? -0.927 10.688 12.711 1 98.81 14 ILE B CA 1
ATOM 674 C C . ILE B 1 14 ? -2.055 9.883 12.07 1 98.81 14 ILE B C 1
ATOM 676 O O . ILE B 1 14 ? -1.877 8.703 11.742 1 98.81 14 ILE B O 1
ATOM 680 N N . GLY B 1 15 ? -3.166 10.578 11.891 1 98.69 15 GLY B N 1
ATOM 681 C CA . GLY B 1 15 ? -4.301 9.938 11.25 1 98.69 15 GLY B CA 1
ATOM 682 C C . GLY B 1 15 ? -3.988 9.438 9.852 1 98.69 15 GLY B C 1
ATOM 683 O O . GLY B 1 15 ? -4.414 8.344 9.469 1 98.69 15 GLY B O 1
ATOM 684 N N . ALA B 1 16 ? -3.256 10.234 9.102 1 98.75 16 ALA B N 1
ATOM 685 C CA . ALA B 1 16 ? -2.857 9.82 7.758 1 98.75 16 ALA B CA 1
ATOM 686 C C . ALA B 1 16 ? -2.029 8.539 7.805 1 98.75 16 ALA B C 1
ATOM 688 O O . ALA B 1 16 ? -2.232 7.629 6.996 1 98.75 16 ALA B O 1
ATOM 689 N N . GLY B 1 17 ? -1.122 8.461 8.742 1 98.69 17 GLY B N 1
ATOM 690 C CA . GLY B 1 17 ? -0.364 7.23 8.914 1 98.69 17 GLY B CA 1
ATOM 691 C C . GLY B 1 17 ? -1.229 6.043 9.281 1 98.69 17 GLY B C 1
ATOM 692 O O . GLY B 1 17 ? -1.096 4.965 8.695 1 98.69 17 GLY B O 1
ATOM 693 N N . LEU B 1 18 ? -2.117 6.188 10.203 1 98.81 18 LEU B N 1
ATOM 694 C CA . LEU B 1 18 ? -2.992 5.121 10.672 1 98.81 18 LEU B CA 1
ATOM 695 C C . LEU B 1 18 ? -3.906 4.633 9.555 1 98.81 18 LEU B C 1
ATOM 697 O O . LEU B 1 18 ? -4.234 3.445 9.492 1 98.81 18 LEU B O 1
ATOM 701 N N . ALA B 1 19 ? -4.34 5.547 8.672 1 98.75 19 ALA B N 1
ATOM 702 C CA . ALA B 1 19 ? -5.203 5.176 7.559 1 98.75 19 ALA B CA 1
ATOM 703 C C . ALA B 1 19 ? -4.559 4.086 6.707 1 98.75 19 ALA B C 1
ATOM 705 O O . ALA B 1 19 ? -5.254 3.24 6.137 1 98.75 19 ALA B O 1
ATOM 706 N N . MET B 1 20 ? -3.229 4.012 6.695 1 98.5 20 MET B N 1
ATOM 707 C CA . MET B 1 20 ? -2.535 3.076 5.812 1 98.5 20 MET B CA 1
ATOM 708 C C . MET B 1 20 ? -2.543 1.668 6.398 1 98.5 20 MET B C 1
ATOM 710 O O . MET B 1 20 ? -2.213 0.703 5.707 1 98.5 20 MET B O 1
ATOM 714 N N . ILE B 1 21 ? -2.969 1.512 7.598 1 98.5 21 ILE B N 1
ATOM 715 C CA . ILE B 1 21 ? -3.139 0.179 8.164 1 98.5 21 ILE B CA 1
ATOM 716 C C . ILE B 1 21 ? -4.113 -0.627 7.309 1 98.5 21 ILE B C 1
ATOM 718 O O . ILE B 1 21 ? -4 -1.852 7.215 1 98.5 21 ILE B O 1
ATOM 722 N N . ALA B 1 22 ? -5.016 0.087 6.59 1 97.94 22 ALA B N 1
ATOM 723 C CA . ALA B 1 22 ? -5.984 -0.542 5.691 1 97.94 22 ALA B CA 1
ATOM 724 C C . ALA B 1 22 ? -5.281 -1.359 4.613 1 97.94 22 ALA B C 1
ATOM 726 O O . ALA B 1 22 ? -5.867 -2.281 4.043 1 97.94 22 ALA B O 1
ATOM 727 N N . GLY B 1 23 ? -4 -1.098 4.41 1 97.88 23 GLY B N 1
ATOM 728 C CA . GLY B 1 23 ? -3.248 -1.778 3.369 1 97.88 23 GLY B CA 1
ATOM 729 C C . GLY B 1 23 ? -2.84 -3.189 3.752 1 97.88 23 GLY B C 1
ATOM 730 O O . GLY B 1 23 ? -2.445 -3.98 2.893 1 97.88 23 GLY B O 1
ATOM 731 N N . ILE B 1 24 ? -2.959 -3.578 4.953 1 98.44 24 ILE B N 1
ATOM 732 C CA . ILE B 1 24 ? -2.568 -4.91 5.41 1 98.44 24 ILE B CA 1
ATOM 733 C C . ILE B 1 24 ? -3.457 -5.961 4.75 1 98.44 24 ILE B C 1
ATOM 735 O O . ILE B 1 24 ? -2.963 -6.965 4.23 1 98.44 24 ILE B O 1
ATOM 739 N N . GLY B 1 25 ? -4.711 -5.68 4.715 1 98.06 25 GLY B N 1
ATOM 740 C CA . GLY B 1 25 ? -5.684 -6.617 4.184 1 98.06 25 GLY B CA 1
ATOM 741 C C . GLY B 1 25 ? -5.41 -7.004 2.74 1 98.06 25 GLY B C 1
ATOM 742 O O . GLY B 1 25 ? -5.105 -8.164 2.449 1 98.06 25 GLY B O 1
ATOM 743 N N . PRO B 1 26 ? -5.465 -6.004 1.854 1 98.5 26 PRO B N 1
ATOM 744 C CA . PRO B 1 26 ? -5.191 -6.336 0.452 1 98.5 26 PRO B CA 1
ATOM 745 C C . PRO B 1 26 ? -3.824 -6.98 0.254 1 98.5 26 PRO B C 1
ATOM 747 O O . PRO B 1 26 ? -3.686 -7.906 -0.551 1 98.5 26 PRO B O 1
ATOM 750 N N . GLY B 1 27 ? -2.822 -6.59 0.967 1 98.31 27 GLY B N 1
ATOM 751 C CA . GLY B 1 27 ? -1.499 -7.176 0.832 1 98.31 27 GLY B CA 1
ATOM 752 C C . GLY B 1 27 ? -1.474 -8.664 1.127 1 98.31 27 GLY B C 1
ATOM 753 O O . GLY B 1 27 ? -0.958 -9.453 0.331 1 98.31 27 GLY B O 1
ATOM 754 N N . ILE B 1 28 ? -2.059 -9.016 2.164 1 98.44 28 ILE B N 1
ATOM 755 C CA . ILE B 1 28 ? -2.121 -10.43 2.547 1 98.44 28 ILE B CA 1
ATOM 756 C C . ILE B 1 28 ? -2.975 -11.195 1.543 1 98.44 28 ILE B C 1
ATOM 758 O O . ILE B 1 28 ? -2.537 -12.211 0.998 1 98.44 28 ILE B O 1
ATOM 762 N N . GLY B 1 29 ? -4.121 -10.695 1.364 1 98.31 29 GLY B N 1
ATOM 763 C CA . GLY B 1 29 ? -5.059 -11.383 0.488 1 98.31 29 GLY B CA 1
ATOM 764 C C . GLY B 1 29 ? -4.535 -11.547 -0.926 1 98.31 29 GLY B C 1
ATOM 765 O O . GLY B 1 29 ? -4.617 -12.641 -1.498 1 98.31 29 GLY B O 1
ATOM 766 N N . GLN B 1 30 ? -4.051 -10.602 -1.483 1 98.56 30 GLN B N 1
ATOM 767 C CA . GLN B 1 30 ? -3.537 -10.648 -2.848 1 98.56 30 GLN B CA 1
ATOM 768 C C . GLN B 1 30 ? -2.307 -11.547 -2.939 1 98.56 30 GLN B C 1
ATOM 770 O O . GLN B 1 30 ? -2.109 -12.242 -3.941 1 98.56 30 GLN B O 1
ATOM 775 N N . GLY B 1 31 ? -1.519 -11.523 -1.914 1 98.25 31 GLY B N 1
ATOM 776 C CA . GLY B 1 31 ? -0.412 -12.469 -1.89 1 98.25 31 GLY B CA 1
ATOM 777 C C . GLY B 1 31 ? -0.863 -13.914 -1.892 1 98.25 31 GLY B C 1
ATOM 778 O O . GLY B 1 31 ? -0.35 -14.734 -2.662 1 98.25 31 GLY B O 1
ATOM 779 N N . ILE B 1 32 ? -1.794 -14.195 -1.09 1 98.31 32 ILE B N 1
ATOM 780 C CA . ILE B 1 32 ? -2.346 -15.539 -1.027 1 98.31 32 ILE B CA 1
ATOM 781 C C . ILE B 1 32 ? -2.953 -15.914 -2.379 1 98.31 32 ILE B C 1
ATOM 783 O O . ILE B 1 32 ? -2.748 -17.031 -2.873 1 98.31 32 ILE B O 1
ATOM 787 N N . ALA B 1 33 ? -3.654 -15.039 -2.943 1 98.62 33 ALA B N 1
ATOM 788 C CA . ALA B 1 33 ? -4.23 -15.273 -4.266 1 98.62 33 ALA B CA 1
ATOM 789 C C . ALA B 1 33 ? -3.143 -15.594 -5.289 1 98.62 33 ALA B C 1
ATOM 791 O O . ALA B 1 33 ? -3.318 -16.469 -6.137 1 98.62 33 ALA B O 1
ATOM 792 N N . ALA B 1 34 ? -2.055 -14.891 -5.23 1 98.69 34 ALA B N 1
ATOM 793 C CA . ALA B 1 34 ? -0.936 -15.133 -6.137 1 98.69 34 ALA B CA 1
ATOM 794 C C . ALA B 1 34 ? -0.384 -16.547 -5.961 1 98.69 34 ALA B C 1
ATOM 796 O O . ALA B 1 34 ? -0.04 -17.203 -6.941 1 98.69 34 ALA B O 1
ATOM 797 N N . GLY B 1 35 ? -0.308 -16.969 -4.754 1 98.44 35 GLY B N 1
ATOM 798 C CA . GLY B 1 35 ? 0.133 -18.328 -4.484 1 98.44 35 GLY B CA 1
ATOM 799 C C . GLY B 1 35 ? -0.808 -19.391 -5.043 1 98.44 35 GLY B C 1
ATOM 800 O O . GLY B 1 35 ? -0.37 -20.328 -5.703 1 98.44 35 GLY B O 1
ATOM 801 N N . HIS B 1 36 ? -2.082 -19.172 -4.785 1 98.56 36 HIS B N 1
ATOM 802 C CA . HIS B 1 36 ? -3.068 -20.109 -5.305 1 98.56 36 HIS B CA 1
ATOM 803 C C . HIS B 1 36 ? -3.104 -20.094 -6.832 1 98.56 36 HIS B C 1
ATOM 805 O O . HIS B 1 36 ? -3.287 -21.125 -7.469 1 98.56 36 HIS B O 1
ATOM 811 N N . GLY B 1 37 ? -2.992 -18.906 -7.391 1 98.5 37 GLY B N 1
ATOM 812 C CA . GLY B 1 37 ? -2.896 -18.797 -8.836 1 98.5 37 GLY B CA 1
ATOM 813 C C . GLY B 1 37 ? -1.72 -19.562 -9.422 1 98.5 37 GLY B C 1
ATOM 814 O O . GLY B 1 37 ? -1.869 -20.297 -10.398 1 98.5 37 GLY B O 1
ATOM 815 N N . ALA B 1 38 ? -0.591 -19.438 -8.75 1 98.5 38 ALA B N 1
ATOM 816 C CA . ALA B 1 38 ? 0.606 -20.156 -9.188 1 98.5 38 ALA B CA 1
ATOM 817 C C . ALA B 1 38 ? 0.411 -21.656 -9.078 1 98.5 38 ALA B C 1
ATOM 819 O O . ALA B 1 38 ? 0.794 -22.406 -9.984 1 98.5 38 ALA B O 1
ATOM 820 N N . ALA B 1 39 ? -0.177 -22.062 -7.992 1 98.38 39 ALA B N 1
ATOM 821 C CA . ALA B 1 39 ? -0.454 -23.484 -7.805 1 98.38 39 ALA B CA 1
ATOM 822 C C . ALA B 1 39 ? -1.41 -24 -8.875 1 98.38 39 ALA B C 1
ATOM 824 O O . ALA B 1 39 ? -1.231 -25.109 -9.391 1 98.38 39 ALA B O 1
ATOM 825 N N . ALA B 1 40 ? -2.402 -23.281 -9.211 1 98.44 40 ALA B N 1
ATOM 826 C CA . ALA B 1 40 ? -3.379 -23.656 -10.227 1 98.44 40 ALA B CA 1
ATOM 827 C C . ALA B 1 40 ? -2.713 -23.828 -11.594 1 98.44 40 ALA B C 1
ATOM 829 O O . ALA B 1 40 ? -3.002 -24.766 -12.328 1 98.44 40 ALA B O 1
ATOM 830 N N . VAL B 1 41 ? -1.812 -22.938 -11.898 1 98.12 41 VAL B N 1
ATOM 831 C CA . VAL B 1 41 ? -1.089 -23.016 -13.164 1 98.12 41 VAL B CA 1
ATOM 832 C C . VAL B 1 41 ? -0.182 -24.234 -13.172 1 98.12 41 VAL B C 1
ATOM 834 O O . VAL B 1 41 ? -0.014 -24.891 -14.211 1 98.12 41 VAL B O 1
ATOM 837 N N . GLY B 1 42 ? 0.399 -24.609 -12.039 1 97.5 42 GLY B N 1
ATOM 838 C CA . GLY B 1 42 ? 1.199 -25.812 -11.93 1 97.5 42 GLY B CA 1
ATOM 839 C C . GLY B 1 42 ? 0.413 -27.078 -12.227 1 97.5 42 GLY B C 1
ATOM 840 O O . GLY B 1 42 ? 0.947 -28.031 -12.805 1 97.5 42 GLY B O 1
ATOM 841 N N . ARG B 1 43 ? -0.848 -27.031 -11.93 1 96.69 43 ARG B N 1
ATOM 842 C CA . ARG B 1 43 ? -1.708 -28.188 -12.148 1 96.69 43 ARG B CA 1
ATOM 843 C C . ARG B 1 43 ? -2.186 -28.25 -13.594 1 96.69 43 ARG B C 1
ATOM 845 O O . ARG B 1 43 ? -2.414 -29.344 -14.133 1 96.69 43 ARG B O 1
ATOM 852 N N . ASN B 1 44 ? -2.338 -27.094 -14.195 1 97.5 44 ASN B N 1
ATOM 853 C CA . ASN B 1 44 ? -2.846 -27.016 -15.562 1 97.5 44 ASN B CA 1
ATOM 854 C C . ASN B 1 44 ? -2.219 -25.844 -16.328 1 97.5 44 ASN B C 1
ATOM 856 O O . ASN B 1 44 ? -2.867 -24.828 -16.531 1 97.5 44 ASN B O 1
ATOM 860 N N . PRO B 1 45 ? -0.996 -25.984 -16.859 1 96.69 45 PRO B N 1
ATOM 861 C CA . PRO B 1 45 ? -0.275 -24.906 -17.531 1 96.69 45 PRO B CA 1
ATOM 862 C C . PRO B 1 45 ? -0.984 -24.422 -18.797 1 96.69 45 PRO B C 1
ATOM 864 O O . PRO B 1 45 ? -0.827 -23.266 -19.188 1 96.69 45 PRO B O 1
ATOM 867 N N . GLY B 1 46 ? -1.807 -25.172 -19.312 1 97.12 46 GLY B N 1
ATOM 868 C CA . GLY B 1 46 ? -2.543 -24.797 -20.5 1 97.12 46 GLY B CA 1
ATOM 869 C C . GLY B 1 46 ? -3.617 -23.766 -20.25 1 97.12 46 GLY B C 1
ATOM 870 O O . GLY B 1 46 ? -4.094 -23.109 -21.172 1 97.12 46 GLY B O 1
ATOM 871 N N . ALA B 1 47 ? -4.027 -23.594 -18.969 1 97.81 47 ALA B N 1
ATOM 872 C CA . ALA B 1 47 ? -5.078 -22.656 -18.594 1 97.81 47 ALA B CA 1
ATOM 873 C C . ALA B 1 47 ? -4.484 -21.391 -17.984 1 97.81 47 ALA B C 1
ATOM 875 O O . ALA B 1 47 ? -5.188 -20.625 -17.297 1 97.81 47 ALA B O 1
ATOM 876 N N . ARG B 1 48 ? -3.252 -21.109 -18.25 1 97.94 48 ARG B N 1
ATOM 877 C CA . ARG B 1 48 ? -2.549 -20.016 -17.594 1 97.94 48 ARG B CA 1
ATOM 878 C C . ARG B 1 48 ? -3.256 -18.688 -17.844 1 97.94 48 ARG B C 1
ATOM 880 O O . ARG B 1 48 ? -3.41 -17.875 -16.922 1 97.94 48 ARG B O 1
ATOM 887 N N . GLY B 1 49 ? -3.635 -18.453 -18.984 1 97.94 49 GLY B N 1
ATOM 888 C CA . GLY B 1 49 ? -4.293 -17.203 -19.297 1 97.94 49 GLY B CA 1
ATOM 889 C C . GLY B 1 49 ? -5.566 -16.969 -18.5 1 97.94 49 GLY B C 1
ATOM 890 O O . GLY B 1 49 ? -5.754 -15.898 -17.922 1 97.94 49 GLY B O 1
ATOM 891 N N . ASN B 1 50 ? -6.41 -17.984 -18.469 1 98.38 50 ASN B N 1
ATOM 892 C CA . ASN B 1 50 ? -7.66 -17.891 -17.734 1 98.38 50 ASN B CA 1
ATOM 893 C C . ASN B 1 50 ? -7.41 -17.734 -16.234 1 98.38 50 ASN B C 1
ATOM 895 O O . ASN B 1 50 ? -8.109 -16.984 -15.555 1 98.38 50 ASN B O 1
ATOM 899 N N . ILE B 1 51 ? -6.461 -18.422 -15.734 1 98.44 51 ILE B N 1
ATOM 900 C CA . ILE B 1 51 ? -6.133 -18.375 -14.312 1 98.44 51 ILE B CA 1
ATOM 901 C C . ILE B 1 51 ? -5.629 -16.969 -13.961 1 98.44 51 ILE B C 1
ATOM 903 O O . ILE B 1 51 ? -6.094 -16.359 -12.992 1 98.44 51 ILE B O 1
ATOM 907 N N . MET B 1 52 ? -4.754 -16.484 -14.797 1 97.81 52 MET B N 1
ATOM 908 C CA . MET B 1 52 ? -4.156 -15.172 -14.555 1 97.81 52 MET B CA 1
ATOM 909 C C . MET B 1 52 ? -5.215 -14.078 -14.578 1 97.81 52 MET B C 1
ATOM 911 O O . MET B 1 52 ? -5.254 -13.219 -13.695 1 97.81 52 MET B O 1
ATOM 915 N N . SER B 1 53 ? -6.09 -14.117 -15.531 1 98.31 53 SER B N 1
ATOM 916 C CA . SER B 1 53 ? -7.109 -13.086 -15.648 1 98.31 53 SER B CA 1
ATOM 917 C C . SER B 1 53 ? -8.062 -13.117 -14.453 1 98.31 53 SER B C 1
ATOM 919 O O . SER B 1 53 ? -8.438 -12.062 -13.93 1 98.31 53 SER B O 1
ATOM 921 N N . THR B 1 54 ? -8.43 -14.25 -14.031 1 98.5 54 THR B N 1
ATOM 922 C CA . THR B 1 54 ? -9.312 -14.414 -12.875 1 98.5 54 THR B CA 1
ATOM 923 C C . THR B 1 54 ? -8.641 -13.906 -11.609 1 98.5 54 THR B C 1
ATOM 925 O O . THR B 1 54 ? -9.242 -13.164 -10.828 1 98.5 54 THR B O 1
ATOM 928 N N . MET B 1 55 ? -7.441 -14.367 -11.445 1 98.38 55 MET B N 1
ATOM 929 C CA . MET B 1 55 ? -6.676 -13.961 -10.273 1 98.38 55 MET B CA 1
ATOM 930 C C . MET B 1 55 ? -6.543 -12.445 -10.211 1 98.38 55 MET B C 1
ATOM 932 O O . MET B 1 55 ? -6.789 -11.836 -9.164 1 98.38 55 MET B O 1
ATOM 936 N N . LEU B 1 56 ? -6.211 -11.828 -11.297 1 98.38 56 LEU B N 1
ATOM 937 C CA . LEU B 1 56 ? -5.969 -10.391 -11.336 1 98.38 56 LEU B CA 1
ATOM 938 C C . LEU B 1 56 ? -7.266 -9.617 -11.117 1 98.38 56 LEU B C 1
ATOM 940 O O . LEU B 1 56 ? -7.262 -8.562 -10.484 1 98.38 56 LEU B O 1
ATOM 944 N N . LEU B 1 57 ? -8.336 -10.156 -11.617 1 97.88 57 LEU B N 1
ATOM 945 C CA . LEU B 1 57 ? -9.633 -9.531 -11.375 1 97.88 57 LEU B CA 1
ATOM 946 C C . LEU B 1 57 ? -9.969 -9.531 -9.891 1 97.88 57 LEU B C 1
ATOM 948 O O . LEU B 1 57 ? -10.398 -8.508 -9.344 1 97.88 57 LEU B O 1
ATOM 952 N N . GLY B 1 58 ? -9.797 -10.656 -9.289 1 98.12 58 GLY B N 1
ATOM 953 C CA . GLY B 1 58 ? -10 -10.727 -7.852 1 98.12 58 GLY B CA 1
ATOM 954 C C . GLY B 1 58 ? -9.102 -9.789 -7.07 1 98.12 58 GLY B C 1
ATOM 955 O O . GLY B 1 58 ? -9.539 -9.156 -6.109 1 98.12 58 GLY B O 1
ATOM 956 N N . GLN B 1 59 ? -7.93 -9.695 -7.539 1 98.25 59 GLN B N 1
ATOM 957 C CA . GLN B 1 59 ? -6.977 -8.82 -6.863 1 98.25 59 GLN B CA 1
ATOM 958 C C . GLN B 1 59 ? -7.371 -7.352 -7.012 1 98.25 59 GLN B C 1
ATOM 960 O O . GLN B 1 59 ? -7.18 -6.555 -6.09 1 98.25 59 GLN B O 1
ATOM 965 N N . ALA B 1 60 ? -7.871 -7.016 -8.117 1 97.5 60 ALA B N 1
ATOM 966 C CA . ALA B 1 60 ? -8.344 -5.648 -8.336 1 97.5 60 ALA B CA 1
ATOM 967 C C . ALA B 1 60 ? -9.422 -5.273 -7.332 1 97.5 60 ALA B C 1
ATOM 969 O O . ALA B 1 60 ? -9.414 -4.168 -6.785 1 97.5 60 ALA B O 1
ATOM 970 N N . VAL B 1 61 ? -10.336 -6.156 -7.039 1 97.56 61 VAL B N 1
ATOM 971 C CA . VAL B 1 61 ? -11.414 -5.906 -6.086 1 97.56 61 VAL B CA 1
ATOM 972 C C . VAL B 1 61 ? -10.836 -5.773 -4.676 1 97.56 61 VAL B C 1
ATOM 974 O O . VAL B 1 61 ? -11.242 -4.895 -3.914 1 97.56 61 VAL B O 1
ATOM 977 N N . ALA B 1 62 ? -9.867 -6.637 -4.406 1 97.75 62 ALA B N 1
ATOM 978 C CA . ALA B 1 62 ? -9.25 -6.625 -3.084 1 97.75 62 ALA B CA 1
ATOM 979 C C . ALA B 1 62 ? -8.531 -5.301 -2.826 1 97.75 62 ALA B C 1
ATOM 981 O O . ALA B 1 62 ? -8.516 -4.801 -1.698 1 97.75 62 ALA B O 1
ATOM 982 N N . GLU B 1 63 ? -8.023 -4.754 -3.893 1 97.75 63 GLU B N 1
ATOM 983 C CA . GLU B 1 63 ? -7.227 -3.535 -3.812 1 97.75 63 GLU B CA 1
ATOM 984 C C . GLU B 1 63 ? -8.055 -2.363 -3.295 1 97.75 63 GLU B C 1
ATOM 986 O O . GLU B 1 63 ? -7.512 -1.393 -2.768 1 97.75 63 GLU B O 1
ATOM 991 N N . THR B 1 64 ? -9.359 -2.355 -3.377 1 97.62 64 THR B N 1
ATOM 992 C CA . THR B 1 64 ? -10.234 -1.215 -3.137 1 97.62 64 THR B CA 1
ATOM 993 C C . THR B 1 64 ? -10.047 -0.677 -1.721 1 97.62 64 THR B C 1
ATOM 995 O O . THR B 1 64 ? -10 0.537 -1.514 1 97.62 64 THR B O 1
ATOM 998 N N . THR B 1 65 ? -9.836 -1.552 -0.831 1 97.75 65 THR B N 1
ATOM 999 C CA . THR B 1 65 ? -9.695 -1.087 0.545 1 97.75 65 THR B CA 1
ATOM 1000 C C . THR B 1 65 ? -8.375 -0.343 0.735 1 97.75 65 THR B C 1
ATOM 1002 O O . THR B 1 65 ? -8.305 0.62 1.502 1 97.75 65 THR B O 1
ATOM 1005 N N . GLY B 1 66 ? -7.344 -0.848 0.056 1 98.12 66 GLY B N 1
ATOM 1006 C CA . GLY B 1 66 ? -6.09 -0.113 0.072 1 98.12 66 GLY B CA 1
ATOM 1007 C C . GLY B 1 66 ? -6.211 1.284 -0.508 1 98.12 66 GLY B C 1
ATOM 1008 O O . GLY B 1 66 ? -5.68 2.244 0.056 1 98.12 66 GLY B O 1
ATOM 1009 N N . LEU B 1 67 ? -6.918 1.324 -1.578 1 98.06 67 LEU B N 1
ATOM 1010 C CA . LEU B 1 67 ? -7.145 2.613 -2.223 1 98.06 67 LEU B CA 1
ATOM 1011 C C . LEU B 1 67 ? -7.914 3.555 -1.299 1 98.06 67 LEU B C 1
ATOM 1013 O O . LEU B 1 67 ? -7.621 4.75 -1.244 1 98.06 67 LEU B O 1
ATOM 1017 N N . TYR B 1 68 ? -8.898 3.062 -0.538 1 98.31 68 TYR B N 1
ATOM 1018 C CA . TYR B 1 68 ? -9.648 3.873 0.415 1 98.31 68 TYR B CA 1
ATOM 1019 C C . TYR B 1 68 ? -8.727 4.453 1.482 1 98.31 68 TYR B C 1
ATOM 1021 O O . TYR B 1 68 ? -8.797 5.645 1.791 1 98.31 68 TYR B O 1
ATOM 1029 N N . GLY B 1 69 ? -7.867 3.594 1.974 1 98.56 69 GLY B N 1
ATOM 1030 C CA . GLY B 1 69 ? -6.918 4.066 2.969 1 98.56 69 GLY B CA 1
ATOM 1031 C C . GLY B 1 69 ? -5.996 5.152 2.445 1 98.56 69 GLY B C 1
ATOM 1032 O O . GLY B 1 69 ? -5.781 6.168 3.111 1 98.56 69 GLY B O 1
ATOM 1033 N N . PHE B 1 70 ? -5.574 4.965 1.284 1 98.75 70 PHE B N 1
ATOM 1034 C CA . PHE B 1 70 ? -4.688 5.941 0.662 1 98.75 70 PHE B CA 1
ATOM 1035 C C . PHE B 1 70 ? -5.414 7.262 0.428 1 98.75 70 PHE B C 1
ATOM 1037 O O . PHE B 1 70 ? -4.871 8.328 0.711 1 98.75 70 PHE B O 1
ATOM 1044 N N . ALA B 1 71 ? -6.652 7.141 -0.019 1 98.75 71 ALA B N 1
ATOM 1045 C CA . ALA B 1 71 ? -7.445 8.344 -0.262 1 98.75 71 ALA B CA 1
ATOM 1046 C C . ALA B 1 71 ? -7.645 9.141 1.025 1 98.75 71 ALA B C 1
ATOM 1048 O O . ALA B 1 71 ? -7.484 10.359 1.037 1 98.75 71 ALA B O 1
ATOM 1049 N N . VAL B 1 72 ? -7.922 8.484 2.055 1 98.81 72 VAL B N 1
ATOM 1050 C CA . VAL B 1 72 ? -8.141 9.133 3.342 1 98.81 72 VAL B CA 1
ATOM 1051 C C . VAL B 1 72 ? -6.852 9.812 3.801 1 98.81 72 VAL B C 1
ATOM 1053 O O . VAL B 1 72 ? -6.879 10.953 4.273 1 98.81 72 VAL B O 1
ATOM 1056 N N . ALA B 1 73 ? -5.781 9.133 3.592 1 98.81 73 ALA B N 1
ATOM 1057 C CA . ALA B 1 73 ? -4.492 9.711 3.967 1 98.81 73 ALA B CA 1
ATOM 1058 C C . ALA B 1 73 ? -4.215 10.992 3.186 1 98.81 73 ALA B C 1
ATOM 1060 O O . ALA B 1 73 ? -3.812 12 3.764 1 98.81 73 ALA B O 1
ATOM 1061 N N . ILE B 1 74 ? -4.508 10.945 1.972 1 98.62 74 ILE B N 1
ATOM 1062 C CA . ILE B 1 74 ? -4.238 12.094 1.111 1 98.62 74 ILE B CA 1
ATOM 1063 C C . ILE B 1 74 ? -5.156 13.25 1.496 1 98.62 74 ILE B C 1
ATOM 1065 O O . ILE B 1 74 ? -4.723 14.406 1.538 1 98.62 74 ILE B O 1
ATOM 1069 N N . ILE B 1 75 ? -6.348 13 1.822 1 98.44 75 ILE B N 1
ATOM 1070 C CA . ILE B 1 75 ? -7.301 14.023 2.229 1 98.44 75 ILE B CA 1
ATOM 1071 C C . ILE B 1 75 ? -6.8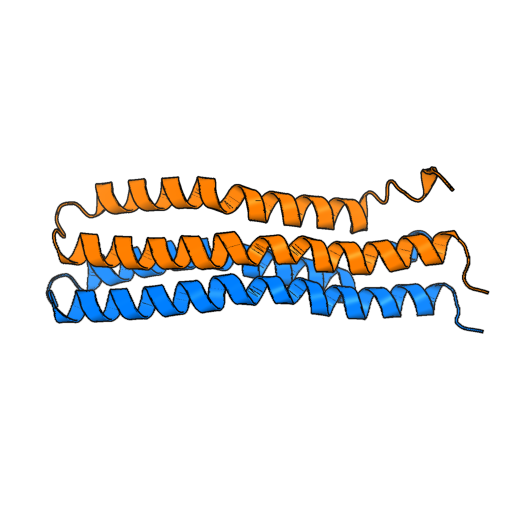32 14.68 3.525 1 98.44 75 ILE B C 1
ATOM 1073 O O . ILE B 1 75 ? -6.836 15.906 3.643 1 98.44 75 ILE B O 1
ATOM 1077 N N . LEU B 1 76 ? -6.383 13.891 4.434 1 98.38 76 LEU B N 1
ATOM 1078 C CA . LEU B 1 76 ? -5.906 14.414 5.711 1 98.38 76 LEU B CA 1
ATOM 1079 C C . LEU B 1 76 ? -4.672 15.289 5.512 1 98.38 76 LEU B C 1
ATOM 1081 O O . LEU B 1 76 ? -4.496 16.297 6.203 1 98.38 76 LEU B O 1
ATOM 1085 N N . LEU B 1 77 ? -3.904 15.008 4.516 1 97.88 77 LEU B N 1
ATOM 1086 C CA . LEU B 1 77 ? -2.609 15.664 4.379 1 97.88 77 LEU B CA 1
ATOM 1087 C C . LEU B 1 77 ? -2.723 16.922 3.521 1 97.88 77 LEU B C 1
ATOM 1089 O O . LEU B 1 77 ? -1.998 17.891 3.742 1 97.88 77 LEU B O 1
ATOM 1093 N N . PHE B 1 78 ? -3.656 16.875 2.646 1 97.25 78 PHE B N 1
ATOM 1094 C CA . PHE B 1 78 ? -3.613 17.969 1.678 1 97.25 78 PHE B CA 1
ATOM 1095 C C . PHE B 1 78 ? -4.914 18.75 1.698 1 97.25 78 PHE B C 1
ATOM 1097 O O . PHE B 1 78 ? -4.91 19.969 1.496 1 97.25 78 PHE B O 1
ATOM 1104 N N . ALA B 1 79 ? -6.039 18.078 1.858 1 94.94 79 ALA B N 1
ATOM 1105 C CA . ALA B 1 79 ? -7.32 18.766 1.849 1 94.94 79 ALA B CA 1
ATOM 1106 C C . ALA B 1 79 ? -7.602 19.422 3.201 1 94.94 79 ALA B C 1
ATOM 1108 O O . ALA B 1 79 ? -8.203 20.5 3.268 1 94.94 79 ALA B O 1
ATOM 1109 N N . ASN B 1 80 ? -7.18 18.797 4.328 1 94 80 ASN B N 1
ATOM 1110 C CA . ASN B 1 80 ? -7.312 19.281 5.703 1 94 80 ASN B CA 1
ATOM 1111 C C . ASN B 1 80 ? -8.695 19.859 5.965 1 94 80 ASN B C 1
ATOM 1113 O O . ASN B 1 80 ? -8.82 20.984 6.469 1 94 80 ASN B O 1
ATOM 1117 N N . PRO B 1 81 ? -9.703 19.125 5.805 1 92.88 81 PRO B N 1
ATOM 1118 C CA . PRO B 1 81 ? -11.07 19.641 5.945 1 92.88 81 PRO B CA 1
ATOM 1119 C C . PRO B 1 81 ? -11.406 20.031 7.379 1 92.88 81 PRO B C 1
ATOM 1121 O O . PRO B 1 81 ? -12.391 20.75 7.613 1 92.88 81 PRO B O 1
ATOM 1124 N N . LEU B 1 82 ? -10.625 19.719 8.305 1 95.25 82 LEU B N 1
ATOM 1125 C 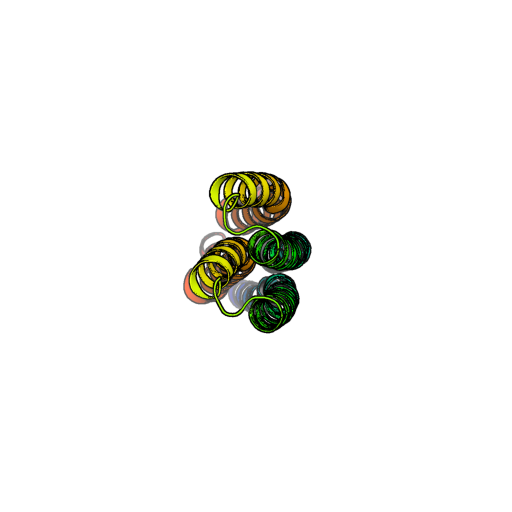CA . LEU B 1 82 ? -10.93 19.922 9.719 1 95.25 82 LEU B CA 1
ATOM 1126 C C . LEU B 1 82 ? -10.547 21.328 10.156 1 95.25 82 LEU B C 1
ATOM 1128 O O . LEU B 1 82 ? -11.086 21.844 11.133 1 95.25 82 LEU B O 1
ATOM 1132 N N . LEU B 1 83 ? -9.648 21.984 9.445 1 93.94 83 LEU B N 1
ATOM 1133 C CA . LEU B 1 83 ? -9.18 23.312 9.812 1 93.94 83 LEU B CA 1
ATOM 1134 C C . LEU B 1 83 ? -10.289 24.344 9.672 1 93.94 83 LEU B C 1
ATOM 1136 O O . LEU B 1 83 ? -10.414 25.25 10.492 1 93.94 83 LEU B O 1
ATOM 1140 N N . GLY B 1 84 ? -11.023 24.188 8.695 1 89.69 84 GLY B N 1
ATOM 1141 C CA . GLY B 1 84 ? -12.086 25.141 8.43 1 89.69 84 GLY B CA 1
ATOM 1142 C C . GLY B 1 84 ? -13.18 25.125 9.477 1 89.69 84 GLY B C 1
ATOM 1143 O O . GLY B 1 84 ? -14.039 26 9.5 1 89.69 84 GLY B O 1
ATOM 1144 N N . LYS B 1 85 ? -13.188 24.25 10.383 1 92.75 85 LYS B N 1
ATOM 1145 C CA . LYS B 1 85 ? -14.234 24.109 11.391 1 92.75 85 LYS B CA 1
ATOM 1146 C C . LYS B 1 85 ? -13.773 24.656 12.734 1 92.75 85 LYS B C 1
ATOM 1148 O O . LYS B 1 85 ? -14.5 24.562 13.734 1 92.75 85 LYS B O 1
ATOM 1153 N N . LEU B 1 86 ? -12.539 25.141 12.672 1 92.06 86 LEU B N 1
ATOM 1154 C CA . LEU B 1 86 ? -12.047 25.797 13.875 1 92.06 86 LEU B CA 1
ATOM 1155 C C . LEU B 1 86 ? -12.547 27.234 13.961 1 92.06 86 LEU B C 1
ATOM 1157 O O . LEU B 1 86 ? -12.758 27.891 12.938 1 92.06 86 LEU B O 1
#

Secondary structure (DSSP, 8-state):
---HHHHHHHHHHHHHHHHGGGGHHHHHHHHHHHHHHHHHHHH-GGGHHHHHHHHHHHHHHHTHHHHHHHHHHHIIIII-TTGGG-/---HHHHHHHHHHHHHHHHGGGGHHHHHHHHHHHHHHHHHHHH-GGGHHHHHHHHHHHHHHHHHHHHHHHHHHHIIIII-TTGGG-

Radius of gyration: 20.26 Å; Cα contacts (8 Å, |Δi|>4): 333; chains: 2; bounding box: 24×58×46 Å

InterPro domains:
  IPR000454 ATP synthase, F0 complex, subunit C [MF_01396] (9-77)
  IPR000454 ATP synthase, F0 complex, subunit C [PR00124] (14-33)
  IPR000454 ATP synthase, F0 complex, subunit C [PR00124] (35-50)
  IPR000454 ATP synthase, F0 complex, subunit C [PR00124] (52-77)
  IPR002379 V-ATPase proteolipid subunit C-like domain [PF00137] (14-76)
  IPR005953 ATP synthase, F0 complex, subunit C, bacterial/chloroplast [TIGR01260] (22-79)
  IPR020537 ATP synthase, F0 complex, subunit C, DCCD-binding s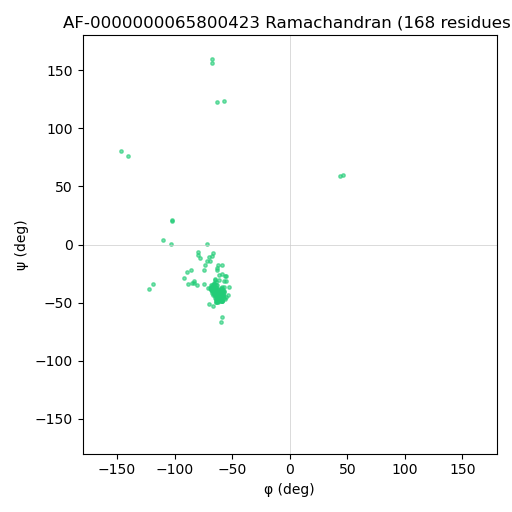ite [PS00605] (42-63)
  IPR035921 F/V-ATP synthase subunit C superfamily [G3DSA:1.20.120.610] (1-86)
  IPR035921 F/V-ATP synthase subunit C superfamily [SSF81333] (7-81)

Solvent-accessible surface area (backbone atoms only — not comparable to full-atom values): 7856 Å² total; per-residue (Å²): 122,69,47,45,67,54,49,30,50,50,26,17,52,53,8,22,57,41,6,45,52,1,37,54,11,19,53,53,7,37,52,48,15,52,52,34,34,52,53,21,30,73,77,27,63,88,38,38,67,62,21,50,53,44,25,51,53,30,33,57,60,10,38,48,26,26,53,49,11,47,50,53,20,48,39,38,73,70,62,43,62,57,66,79,72,108,114,68,41,74,67,33,50,54,50,15,52,29,31,34,47,26,7,54,31,18,45,43,8,24,56,28,3,28,52,25,3,43,46,13,9,52,44,8,33,51,25,35,75,38,62,89,46,39,66,62,46,50,54,52,47,51,52,54,36,55,62,44,38,50,51,23,52,50,17,49,50,53,20,49,39,40,50,69,65,42,77,67,62,80,76,106

Foldseek 3Di:
DQDPLNVLLVVLQVLLVVLQVLVVFLVVVLVVLVVVLVVVCVVPVVCNVVSVVVSVVVSVVRCVSNVVSNVSSCCSNPVVPCSVVD/DQDPLNVLLVVLQVLLVVLQVLVVFLVVVLVVLVVVLVVVCVVPVPCNVVSVVVSVVVSVVRCVSNVVSNVSSVCSNPVVPVNVVD

Nearest PDB structures (foldseek):
  4bem-assembly1_A  TM=9.974E-01  e=9.526E-08  Acetobacterium woodii DSM 1030
  4bem-assembly1_I  TM=1.002E+00  e=1.531E-07  Acetobacterium woodii DSM 1030
  2wgm-assembly1_a  TM=9.774E-01  e=1.724E-07  Ilyobacter tartaricus
  4bem-assembly1_C  TM=9.978E-01  e=2.318E-07  Acetobacterium woodii DSM 1030
  3zk2-assembly1_E  TM=9.746E-01  e=3.953E-07  Fusobacterium nucleatum

pLDDT: mean 97.44, std 2.37, range [79.62, 98.81]